Protein AF-A0A961X4D5-F1 (afdb_monomer)

pLDDT: mean 75.16, std 16.46, range [36.47, 94.44]

Structure (mmCIF, N/CA/C/O backbone):
data_AF-A0A961X4D5-F1
#
_entry.id   AF-A0A961X4D5-F1
#
loop_
_atom_site.group_PDB
_atom_site.id
_atom_site.type_symbol
_atom_site.label_atom_id
_atom_site.label_alt_id
_atom_site.label_comp_id
_atom_site.label_asym_id
_atom_site.label_entity_id
_atom_site.label_seq_id
_atom_site.pdbx_PDB_ins_code
_atom_site.Cartn_x
_atom_site.Cartn_y
_atom_site.Cartn_z
_atom_site.occupancy
_atom_site.B_iso_or_equiv
_atom_site.auth_seq_id
_atom_site.auth_comp_id
_atom_site.auth_asym_id
_atom_site.auth_atom_id
_atom_site.pdbx_PDB_model_num
ATOM 1 N N . LEU A 1 1 ? -5.813 -33.373 39.793 1.00 65.25 1 LEU A N 1
ATOM 2 C CA . LEU A 1 1 ? -4.922 -33.247 38.617 1.00 65.25 1 LEU A CA 1
ATOM 3 C C . LEU A 1 1 ? -5.665 -32.414 37.585 1.00 65.25 1 LEU A C 1
ATOM 5 O O . LEU A 1 1 ? -6.694 -32.866 37.104 1.00 65.25 1 LEU A O 1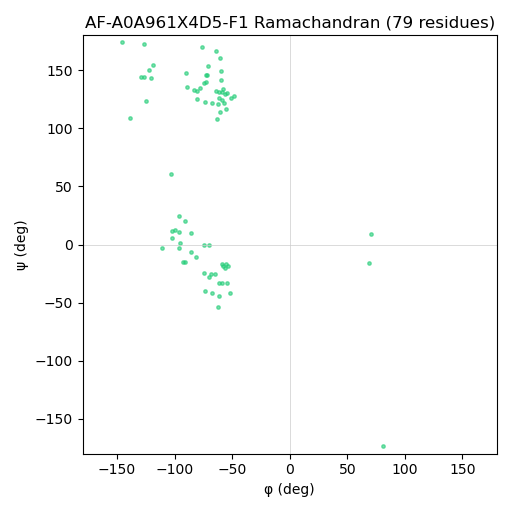
ATOM 9 N N . GLN A 1 2 ? -5.256 -31.167 37.358 1.00 58.31 2 GLN A N 1
ATOM 10 C CA . GLN A 1 2 ? -5.948 -30.280 36.417 1.00 58.31 2 GLN A CA 1
ATOM 11 C C . GLN A 1 2 ? -5.550 -30.667 34.980 1.00 58.31 2 GLN A C 1
ATOM 13 O O . GLN A 1 2 ? -4.364 -30.926 34.754 1.00 58.31 2 GLN A O 1
ATOM 18 N N . PRO A 1 3 ? -6.495 -30.767 34.026 1.00 68.88 3 PRO A N 1
ATOM 19 C CA . PRO A 1 3 ? -6.157 -31.083 32.644 1.00 68.88 3 PRO A CA 1
ATOM 20 C C . PRO A 1 3 ? -5.304 -29.953 32.062 1.00 68.88 3 PRO A C 1
ATOM 22 O O . PRO A 1 3 ? -5.619 -28.775 32.227 1.00 68.88 3 PRO A O 1
ATOM 25 N N . ARG A 1 4 ? -4.196 -30.313 31.404 1.00 64.00 4 ARG A N 1
ATOM 26 C CA . ARG A 1 4 ? -3.338 -29.337 30.724 1.00 64.00 4 ARG A CA 1
ATOM 27 C C . ARG A 1 4 ? -4.154 -28.638 29.631 1.00 64.00 4 ARG A C 1
ATOM 29 O O . ARG A 1 4 ? -4.784 -29.343 28.839 1.00 64.00 4 ARG A O 1
ATOM 36 N N . PRO A 1 5 ? -4.129 -27.296 29.554 1.00 68.69 5 PRO A N 1
ATOM 37 C CA . PRO A 1 5 ? -4.728 -26.588 28.433 1.00 68.69 5 PRO A CA 1
ATOM 38 C C . PRO A 1 5 ? -4.072 -27.072 27.136 1.00 68.69 5 PRO A C 1
ATOM 40 O O . PRO A 1 5 ? -2.849 -27.237 27.071 1.00 68.69 5 PRO A O 1
ATOM 43 N N . ALA A 1 6 ? -4.896 -27.360 26.128 1.00 72.94 6 ALA A N 1
ATOM 44 C CA . ALA A 1 6 ? -4.409 -27.742 24.812 1.00 72.94 6 ALA A CA 1
ATOM 45 C C . ALA A 1 6 ? -3.549 -26.600 24.236 1.00 72.94 6 ALA A C 1
ATOM 47 O O . ALA A 1 6 ? -3.882 -25.430 24.451 1.00 72.94 6 A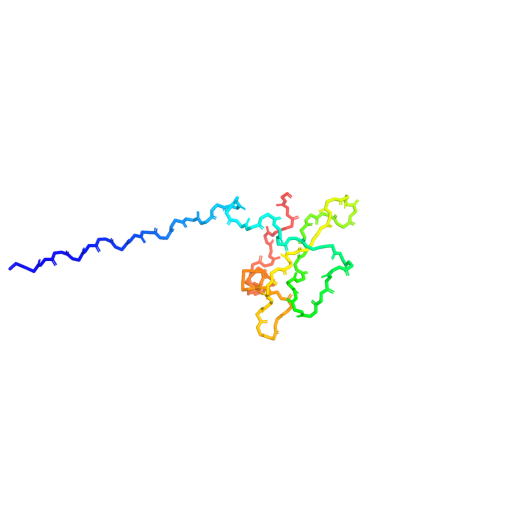LA A O 1
ATOM 48 N N . PRO A 1 7 ? -2.444 -26.908 23.536 1.00 71.50 7 PRO A N 1
ATOM 49 C CA . PRO A 1 7 ? -1.645 -25.882 22.885 1.00 71.50 7 PRO A CA 1
ATOM 50 C C . PRO A 1 7 ? -2.525 -25.120 21.890 1.00 71.50 7 PRO A C 1
ATOM 52 O O . PRO A 1 7 ? -3.173 -25.717 21.031 1.00 71.50 7 PRO A O 1
ATOM 55 N N . ILE A 1 8 ? -2.573 -23.797 22.051 1.00 66.50 8 ILE A N 1
ATOM 56 C CA . ILE A 1 8 ? -3.224 -22.892 21.104 1.00 66.50 8 ILE A CA 1
ATOM 57 C C . ILE A 1 8 ? -2.475 -23.073 19.777 1.00 66.50 8 ILE A C 1
ATOM 59 O O . ILE A 1 8 ? -1.244 -22.990 19.800 1.00 66.50 8 ILE A O 1
ATOM 63 N N . PRO A 1 9 ? -3.151 -23.368 18.651 1.00 63.03 9 PRO A N 1
ATOM 64 C CA . PRO A 1 9 ? -2.461 -23.534 17.381 1.00 63.03 9 PRO A CA 1
ATOM 65 C C . PRO A 1 9 ? -1.684 -22.253 17.074 1.00 63.03 9 PRO A C 1
ATOM 67 O O . PRO A 1 9 ? -2.264 -21.167 17.035 1.00 63.03 9 PRO A O 1
ATOM 70 N N . GLU A 1 10 ? -0.366 -22.382 16.906 1.00 64.00 10 GLU A N 1
ATOM 71 C CA . GLU A 1 10 ? 0.487 -21.271 16.494 1.00 64.00 10 GLU A CA 1
ATOM 72 C C . GLU A 1 10 ? -0.073 -20.681 15.192 1.00 64.00 10 GLU A C 1
ATOM 74 O O . GLU A 1 10 ? -0.383 -21.443 14.265 1.00 64.00 10 GLU A O 1
ATOM 79 N N . PRO A 1 11 ? -0.256 -19.349 15.103 1.00 55.59 11 PRO A N 1
ATOM 80 C CA . PRO A 1 11 ? -0.739 -18.735 13.881 1.00 55.59 11 PRO A CA 1
ATOM 81 C C . PRO A 1 11 ? 0.308 -18.996 12.804 1.00 55.59 11 PRO A C 1
ATOM 83 O O . PRO A 1 11 ? 1.414 -18.454 12.839 1.00 55.59 11 PRO A O 1
ATOM 86 N N . GLN A 1 12 ? -0.034 -19.876 11.867 1.00 60.94 12 GLN A N 1
ATOM 87 C CA . GLN A 1 12 ? 0.829 -20.175 10.739 1.00 60.94 12 GLN A CA 1
ATOM 88 C C . GLN A 1 12 ? 1.068 -18.861 9.985 1.00 60.94 12 GLN A C 1
ATOM 90 O O . GLN A 1 12 ? 0.107 -18.127 9.727 1.00 60.94 12 GLN A O 1
ATOM 95 N N . PRO A 1 13 ? 2.324 -18.522 9.651 1.00 56.44 13 PRO A N 1
ATOM 96 C CA . PRO A 1 13 ? 2.595 -17.339 8.856 1.00 56.44 13 PRO A CA 1
ATOM 97 C C . PRO A 1 13 ? 1.882 -17.513 7.516 1.00 56.44 13 PRO A C 1
ATOM 99 O O . PRO A 1 13 ? 2.213 -18.422 6.754 1.00 56.44 13 PRO A O 1
ATOM 102 N N . LEU A 1 14 ? 0.883 -16.667 7.248 1.00 51.34 14 LEU A N 1
ATOM 103 C CA . LEU A 1 14 ? 0.181 -16.663 5.969 1.00 51.34 14 LEU A CA 1
ATOM 104 C C . LEU A 1 14 ? 1.226 -16.485 4.867 1.00 51.34 14 LEU A C 1
ATOM 106 O O . LEU A 1 14 ? 1.951 -15.484 4.833 1.00 51.34 14 LEU A O 1
ATOM 110 N N . ARG A 1 15 ? 1.359 -17.494 4.004 1.00 53.03 15 ARG A N 1
ATOM 111 C CA . ARG A 1 15 ? 2.282 -17.434 2.876 1.00 53.03 15 ARG A CA 1
ATOM 112 C C . ARG A 1 15 ? 1.680 -16.447 1.876 1.00 53.03 15 ARG A C 1
ATOM 114 O O . ARG A 1 15 ? 0.470 -16.366 1.702 1.00 53.03 15 ARG A O 1
ATOM 121 N N . LEU A 1 16 ? 2.535 -15.704 1.176 1.00 49.56 16 LEU A N 1
ATOM 122 C CA . LEU A 1 16 ? 2.136 -14.680 0.197 1.00 49.56 16 LEU A CA 1
ATOM 123 C C . LEU A 1 16 ? 1.172 -15.204 -0.899 1.00 49.56 16 LEU A C 1
ATOM 125 O O . LEU A 1 16 ? 0.514 -14.420 -1.572 1.00 49.56 16 LEU A O 1
ATOM 129 N N . VAL A 1 17 ? 1.105 -16.526 -1.083 1.00 51.00 17 VAL A N 1
ATOM 130 C CA . VAL A 1 17 ? 0.298 -17.227 -2.093 1.00 51.00 17 VAL A CA 1
ATOM 131 C C . VAL A 1 17 ? -1.172 -17.420 -1.703 1.00 51.00 17 VAL A C 1
ATOM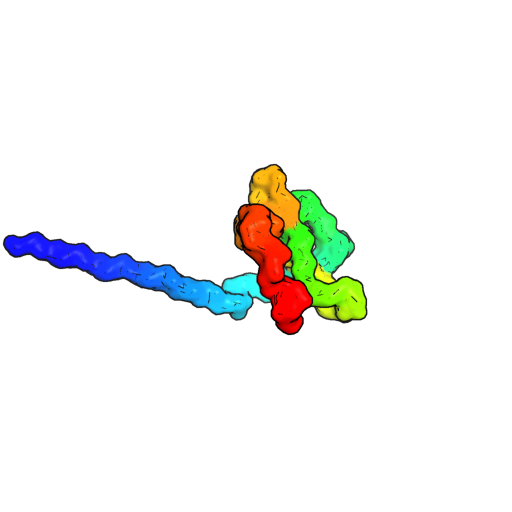 133 O O . VAL A 1 17 ? -1.966 -17.799 -2.560 1.00 51.00 17 VAL A O 1
ATOM 136 N N . ASP A 1 18 ? -1.532 -17.145 -0.446 1.00 51.06 18 ASP A N 1
ATOM 137 C CA . ASP A 1 18 ? -2.887 -17.339 0.089 1.00 51.06 18 ASP A CA 1
ATOM 138 C C . ASP A 1 18 ? -3.746 -16.059 0.047 1.00 51.06 18 ASP A C 1
ATOM 140 O O . ASP A 1 18 ? -4.903 -16.061 0.470 1.00 51.06 18 ASP A O 1
ATOM 144 N N . LEU A 1 19 ? -3.206 -14.949 -0.472 1.00 50.25 19 LEU A N 1
ATOM 145 C CA . LEU A 1 19 ? -3.989 -13.744 -0.749 1.00 50.25 19 LEU A CA 1
ATOM 146 C C . LEU A 1 19 ? -4.726 -13.936 -2.088 1.00 50.25 19 LEU A C 1
ATOM 148 O O . LEU A 1 19 ? -4.083 -14.363 -3.052 1.00 50.25 19 LEU A O 1
ATOM 152 N N . PRO A 1 20 ? -6.042 -13.646 -2.188 1.00 48.12 20 PRO A N 1
ATOM 153 C CA . PRO A 1 20 ? -6.778 -13.820 -3.434 1.00 48.12 20 PRO A CA 1
ATOM 154 C C . PRO A 1 20 ? -6.035 -13.126 -4.576 1.00 48.12 20 PRO A C 1
ATOM 156 O O . PRO A 1 20 ? -5.676 -11.950 -4.487 1.00 48.12 20 PRO A O 1
ATOM 159 N N . LYS A 1 21 ? -5.774 -13.891 -5.639 1.00 51.88 21 LYS A N 1
ATOM 160 C CA . LYS A 1 21 ? -5.010 -13.458 -6.818 1.00 51.88 21 LYS A CA 1
ATOM 161 C C . LYS A 1 21 ? -5.621 -12.200 -7.470 1.00 51.88 21 LYS A C 1
ATOM 163 O O . LYS A 1 21 ? -4.907 -11.443 -8.116 1.00 51.88 21 LYS A O 1
ATOM 168 N N . ASP A 1 22 ? -6.897 -11.936 -7.188 1.00 57.47 22 ASP A N 1
ATOM 169 C CA . ASP A 1 22 ? -7.748 -10.862 -7.711 1.00 57.47 22 ASP A CA 1
ATOM 170 C C . ASP A 1 22 ? -7.846 -9.607 -6.812 1.00 57.47 22 ASP A C 1
ATOM 172 O O . ASP A 1 22 ? -8.830 -8.873 -6.858 1.00 57.47 22 ASP A O 1
ATOM 176 N N . GLY A 1 23 ? -6.852 -9.346 -5.956 1.00 62.81 23 GLY A N 1
ATOM 177 C CA . GLY A 1 23 ? -6.817 -8.133 -5.122 1.00 62.81 23 GLY A CA 1
ATOM 178 C C . GLY A 1 23 ? -6.095 -6.935 -5.748 1.00 62.81 23 GLY A C 1
ATOM 179 O O . GLY A 1 23 ? -6.231 -5.822 -5.255 1.00 62.81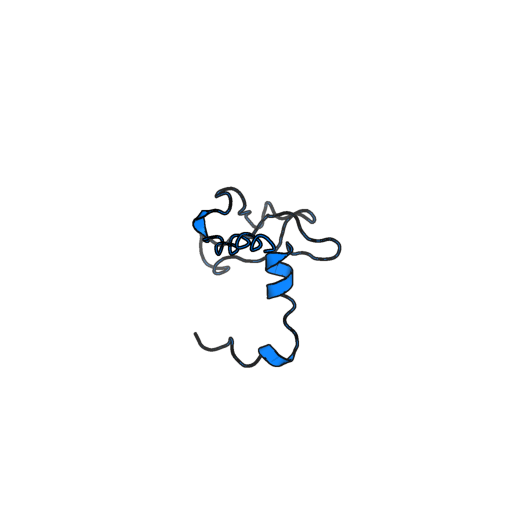 23 GLY A O 1
ATOM 180 N N . ARG A 1 24 ? -5.303 -7.136 -6.808 1.00 76.19 24 ARG A N 1
ATOM 181 C CA . ARG A 1 24 ? -4.428 -6.094 -7.372 1.00 76.19 24 ARG A CA 1
ATOM 182 C C . ARG A 1 24 ? -5.196 -5.190 -8.328 1.00 76.19 24 ARG A C 1
ATOM 184 O O . ARG A 1 24 ? -5.887 -5.675 -9.217 1.00 76.19 24 ARG A O 1
ATOM 191 N N . VAL A 1 25 ? -5.028 -3.880 -8.183 1.00 81.31 25 VAL A N 1
ATOM 192 C CA . VAL A 1 25 ? -5.688 -2.882 -9.036 1.00 81.31 25 VAL A CA 1
ATOM 193 C C . VAL A 1 25 ? -4.661 -2.020 -9.755 1.00 81.31 25 VAL A C 1
ATOM 195 O O . VAL A 1 25 ? -3.618 -1.683 -9.199 1.00 81.31 25 VAL A O 1
ATOM 198 N N . THR A 1 26 ? -4.943 -1.648 -11.001 1.00 85.94 26 THR A N 1
ATOM 199 C CA . THR A 1 26 ? -4.144 -0.640 -11.711 1.00 85.94 26 THR A CA 1
ATOM 200 C C . THR A 1 26 ? -4.496 0.758 -11.209 1.00 85.94 26 THR A C 1
ATOM 202 O O . THR A 1 26 ? -5.493 0.948 -10.510 1.00 85.94 26 THR A O 1
ATOM 205 N N . ILE A 1 27 ? -3.709 1.764 -11.599 1.00 84.94 27 ILE A N 1
ATOM 206 C CA . ILE A 1 27 ? -3.981 3.164 -11.237 1.00 84.94 27 ILE A CA 1
ATOM 207 C C . ILE A 1 27 ? -5.398 3.616 -11.627 1.00 84.94 27 ILE A C 1
ATOM 209 O O . ILE A 1 27 ? -6.019 4.389 -10.905 1.00 84.94 27 ILE A O 1
ATOM 213 N N . LEU A 1 28 ? -5.930 3.082 -12.732 1.00 82.56 28 LEU A N 1
ATOM 214 C CA . LEU A 1 28 ? -7.268 3.396 -13.239 1.00 82.56 28 LEU A CA 1
ATOM 215 C C . LEU A 1 28 ? -8.389 2.876 -12.329 1.00 82.56 28 LEU A C 1
ATOM 217 O O . LEU A 1 28 ? -9.480 3.432 -12.323 1.00 82.56 28 LEU A O 1
ATOM 221 N N . HIS A 1 29 ? -8.119 1.828 -11.554 1.00 76.56 29 HIS A N 1
ATOM 222 C CA . HIS A 1 29 ? -9.091 1.175 -10.676 1.00 76.56 29 HIS A CA 1
ATOM 223 C C . HIS A 1 29 ? -8.905 1.569 -9.202 1.00 76.56 29 HIS A C 1
ATOM 225 O O . HIS A 1 29 ? -9.493 0.961 -8.307 1.00 76.56 29 HIS A O 1
ATOM 231 N N . LEU A 1 30 ? -8.088 2.591 -8.933 1.00 82.69 30 LEU A N 1
ATOM 232 C CA . LEU A 1 30 ? -7.843 3.088 -7.588 1.00 82.69 30 LEU A CA 1
ATOM 233 C C . LEU A 1 30 ? -8.986 4.008 -7.142 1.00 82.69 30 LEU A C 1
ATOM 235 O O . LEU A 1 30 ? -9.269 5.024 -7.768 1.00 82.69 30 LEU A O 1
ATOM 239 N N . SER A 1 31 ? -9.592 3.706 -5.999 1.00 84.75 31 SER A N 1
ATOM 240 C CA . SER A 1 31 ? -10.597 4.553 -5.345 1.00 84.75 31 SER A CA 1
ATOM 241 C C . SER A 1 31 ? -10.224 4.834 -3.890 1.00 84.75 31 SER A C 1
ATOM 243 O O . SER A 1 31 ? -9.251 4.293 -3.351 1.00 84.75 31 SER A O 1
ATOM 245 N N . ASP A 1 32 ? -10.969 5.717 -3.238 1.00 88.25 32 ASP A N 1
ATOM 246 C CA . ASP A 1 32 ? -10.965 5.920 -1.781 1.00 88.2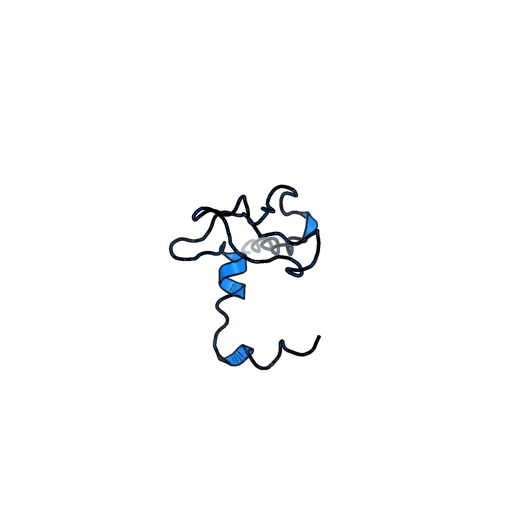5 32 ASP A CA 1
ATOM 247 C C . ASP A 1 32 ? -11.340 4.659 -0.985 1.00 88.25 32 ASP A C 1
ATOM 249 O O . ASP A 1 32 ? -10.993 4.570 0.188 1.00 88.25 32 ASP A O 1
ATOM 253 N N . LYS A 1 33 ? -11.948 3.652 -1.624 1.00 88.19 33 LYS A N 1
ATOM 254 C CA . LYS A 1 33 ? -12.300 2.358 -1.015 1.00 88.19 33 LYS A CA 1
ATOM 255 C C . LYS A 1 33 ? -11.273 1.256 -1.264 1.00 88.19 33 LYS A C 1
ATOM 257 O O . LYS A 1 33 ? -11.545 0.092 -0.982 1.00 88.19 33 LYS A O 1
ATOM 262 N N . THR A 1 34 ? -10.099 1.603 -1.785 1.00 89.88 34 THR A N 1
ATOM 263 C CA . THR A 1 34 ? -9.037 0.640 -2.109 1.00 89.88 34 THR A CA 1
ATOM 264 C C . THR A 1 34 ? -7.701 1.060 -1.514 1.00 89.88 34 THR A C 1
ATOM 266 O O . THR A 1 34 ? -7.360 2.244 -1.487 1.00 89.88 34 THR A O 1
ATOM 269 N N . CYS A 1 35 ? -6.921 0.078 -1.077 1.00 93.19 35 CYS A N 1
ATOM 270 C CA . CYS A 1 35 ? -5.587 0.260 -0.541 1.00 93.19 35 CYS A CA 1
ATOM 271 C C . CYS A 1 35 ? -4.643 0.733 -1.646 1.00 93.19 35 CYS A C 1
ATOM 273 O O . CYS A 1 35 ? -4.423 0.042 -2.642 1.00 93.19 35 CYS A O 1
ATOM 275 N N . LYS A 1 36 ? -4.030 1.893 -1.413 1.00 94.44 36 LYS A N 1
ATOM 276 C CA . LYS A 1 36 ? -3.179 2.598 -2.379 1.00 94.44 36 LYS A CA 1
ATOM 277 C C . LYS A 1 36 ? -1.697 2.233 -2.281 1.00 94.44 36 LYS A C 1
ATOM 279 O O . LYS A 1 36 ? -0.846 3.018 -2.684 1.00 94.44 36 LYS A O 1
ATOM 284 N N . TRP A 1 37 ? -1.368 1.085 -1.693 1.00 93.62 37 TRP A N 1
ATOM 285 C CA . TRP A 1 37 ? 0.027 0.678 -1.544 1.00 93.62 37 TRP A CA 1
ATOM 286 C C . TRP A 1 37 ? 0.593 0.228 -2.896 1.00 93.62 37 TRP A C 1
ATOM 288 O O . TRP A 1 37 ? 0.003 -0.684 -3.482 1.00 93.62 37 TRP A O 1
ATOM 298 N N . PRO A 1 38 ? 1.686 0.841 -3.388 1.00 93.44 38 PRO A N 1
ATOM 299 C CA . PRO A 1 38 ? 2.291 0.473 -4.661 1.00 93.44 38 PRO A CA 1
ATOM 300 C C . PRO A 1 38 ? 3.020 -0.871 -4.555 1.00 93.44 38 PRO A C 1
ATOM 302 O O . PRO A 1 38 ? 3.691 -1.158 -3.562 1.00 93.44 38 PRO A O 1
ATOM 305 N N . ILE A 1 39 ? 2.890 -1.690 -5.590 1.00 88.38 39 ILE A N 1
ATOM 306 C CA . ILE A 1 39 ? 3.530 -2.995 -5.729 1.00 88.38 39 ILE A CA 1
ATOM 307 C C . ILE A 1 39 ? 4.301 -2.986 -7.049 1.00 88.38 39 ILE A C 1
ATOM 309 O O . ILE A 1 39 ? 3.724 -2.756 -8.112 1.00 88.38 39 ILE A O 1
ATOM 313 N N . GLY A 1 40 ? 5.601 -3.262 -6.957 1.00 87.12 40 GLY A N 1
ATOM 314 C CA . GLY A 1 40 ? 6.524 -3.179 -8.086 1.00 87.12 40 GLY A CA 1
ATOM 315 C C . GLY A 1 40 ? 6.993 -1.754 -8.374 1.00 87.12 40 GLY A C 1
ATOM 316 O O . GLY A 1 40 ? 6.718 -0.812 -7.624 1.00 87.12 40 GLY A O 1
ATOM 317 N N . ASP A 1 41 ? 7.722 -1.615 -9.475 1.00 85.19 41 ASP A N 1
ATOM 318 C CA . ASP A 1 41 ? 8.320 -0.360 -9.913 1.00 85.19 41 ASP A CA 1
ATOM 319 C C . ASP A 1 41 ? 7.360 0.429 -10.811 1.00 85.19 41 ASP A C 1
ATOM 321 O O . ASP A 1 41 ? 6.808 -0.154 -11.740 1.00 85.19 41 ASP A O 1
ATOM 325 N N . PRO A 1 42 ? 7.203 1.755 -10.637 1.00 84.69 42 PRO A N 1
ATOM 326 C CA . PRO A 1 42 ? 6.298 2.570 -11.459 1.00 84.69 42 PRO A CA 1
ATOM 327 C C . PRO A 1 42 ? 6.566 2.539 -12.973 1.00 84.69 42 PRO A C 1
ATOM 329 O O . PRO A 1 42 ? 5.707 2.949 -13.747 1.00 84.69 42 PRO A O 1
ATOM 332 N N . GLY A 1 43 ? 7.764 2.116 -13.390 1.00 85.06 43 GLY A N 1
ATOM 333 C CA . GLY A 1 43 ? 8.147 1.969 -14.797 1.00 85.06 43 GLY A CA 1
ATOM 334 C C . GLY A 1 43 ? 7.992 0.552 -15.356 1.00 85.06 43 GLY A C 1
ATOM 335 O O . GLY A 1 43 ? 8.264 0.351 -16.535 1.00 85.06 43 GLY A O 1
ATOM 336 N N . ALA A 1 44 ? 7.599 -0.423 -14.533 1.00 85.69 44 ALA A N 1
ATOM 337 C CA . ALA A 1 44 ? 7.372 -1.797 -14.961 1.00 85.69 44 ALA A CA 1
ATOM 338 C C . ALA A 1 44 ? 5.917 -2.001 -15.410 1.00 85.69 44 ALA A C 1
ATOM 340 O O . ALA A 1 44 ? 4.992 -1.402 -14.861 1.00 85.69 44 ALA A O 1
ATOM 341 N N . GLU A 1 45 ? 5.709 -2.892 -16.379 1.00 81.12 45 GLU A N 1
ATOM 342 C CA . GLU A 1 45 ? 4.372 -3.230 -16.894 1.00 81.12 45 GLU A CA 1
ATOM 343 C C . GLU A 1 45 ? 3.486 -3.903 -15.830 1.00 81.12 45 GLU A C 1
ATOM 345 O O . GLU A 1 45 ? 2.265 -3.763 -15.850 1.00 81.12 45 GLU A O 1
ATOM 350 N N . ASP A 1 46 ? 4.104 -4.554 -14.842 1.00 80.94 46 ASP A N 1
ATOM 351 C CA . ASP A 1 46 ? 3.437 -5.191 -13.701 1.00 80.94 46 ASP A CA 1
ATOM 352 C C . ASP A 1 46 ? 3.158 -4.236 -12.522 1.00 80.94 46 ASP A C 1
ATOM 354 O O . ASP A 1 46 ? 2.781 -4.683 -11.429 1.00 80.94 46 ASP A O 1
ATOM 358 N N . PHE A 1 47 ? 3.340 -2.922 -12.702 1.00 85.69 47 PHE A N 1
ATOM 359 C CA . PHE A 1 47 ? 3.049 -1.950 -11.651 1.00 85.69 47 PHE A CA 1
ATOM 360 C C . PHE A 1 47 ? 1.567 -1.961 -11.270 1.00 85.69 47 PHE A C 1
ATOM 362 O O . PHE A 1 47 ? 0.675 -1.682 -12.078 1.00 85.69 47 PHE A O 1
ATOM 369 N N . CYS A 1 48 ? 1.292 -2.238 -10.000 1.00 89.81 48 CYS A N 1
ATOM 370 C CA . CYS A 1 48 ? -0.068 -2.329 -9.490 1.00 89.81 48 CYS A CA 1
ATOM 371 C C . CYS A 1 48 ? -0.173 -1.837 -8.046 1.00 89.81 48 CYS A C 1
ATOM 373 O O . CYS A 1 48 ? 0.814 -1.509 -7.391 1.00 89.81 48 CYS A O 1
ATOM 375 N N . PHE A 1 49 ? -1.398 -1.770 -7.540 1.00 91.75 49 PHE A N 1
ATOM 376 C CA . PHE A 1 49 ? -1.708 -1.391 -6.171 1.00 91.75 49 PHE A CA 1
ATOM 377 C C . PHE A 1 49 ? -2.414 -2.526 -5.440 1.00 91.75 49 PHE A C 1
ATOM 379 O O . PHE A 1 49 ? -3.088 -3.357 -6.045 1.00 91.75 49 PHE A O 1
ATOM 386 N N . CYS A 1 50 ? -2.288 -2.535 -4.114 1.00 90.31 50 CYS A N 1
ATOM 387 C CA . CYS A 1 50 ? -2.823 -3.591 -3.256 1.00 90.31 50 CYS A CA 1
ATOM 388 C C . CYS A 1 50 ? -4.341 -3.816 -3.350 1.00 90.31 50 CYS A C 1
ATOM 390 O O . CYS A 1 50 ? -4.761 -4.942 -3.113 1.00 90.31 50 CYS A O 1
ATOM 392 N N . GLY A 1 51 ? -5.153 -2.783 -3.593 1.00 88.50 51 GLY A N 1
ATOM 393 C CA . GLY A 1 51 ? -6.588 -2.899 -3.905 1.00 88.50 51 GLY A CA 1
ATOM 394 C C . GLY A 1 51 ? -7.535 -3.365 -2.785 1.00 88.50 51 GLY A C 1
ATOM 395 O O . GLY A 1 51 ? -8.731 -3.108 -2.870 1.00 88.50 51 GLY A O 1
ATOM 396 N N . HIS A 1 52 ? -7.037 -3.952 -1.694 1.00 90.81 52 HIS A N 1
ATOM 397 C CA . HIS A 1 52 ? -7.850 -4.347 -0.532 1.00 90.81 52 HIS A CA 1
ATOM 398 C C . HIS A 1 52 ? -8.560 -3.173 0.153 1.00 90.81 52 HIS A C 1
ATOM 400 O O . HIS A 1 52 ? -8.126 -2.031 0.041 1.00 90.81 52 HIS A O 1
ATOM 406 N N . ALA A 1 53 ? -9.600 -3.454 0.941 1.00 91.62 53 ALA A N 1
ATOM 407 C CA . ALA A 1 53 ? -10.306 -2.423 1.697 1.00 91.62 53 ALA A CA 1
ATOM 408 C C . ALA A 1 53 ? -9.345 -1.631 2.618 1.00 91.62 53 ALA A C 1
ATOM 410 O O . ALA A 1 53 ? -8.556 -2.234 3.359 1.00 91.62 53 ALA A O 1
ATOM 411 N N . PRO A 1 54 ? -9.372 -0.289 2.567 1.00 92.56 54 PRO A N 1
ATOM 412 C CA . PRO A 1 54 ? -8.574 0.553 3.436 1.00 92.56 54 PRO A CA 1
ATOM 413 C C . PRO A 1 54 ? -9.105 0.512 4.867 1.00 92.56 54 PRO A C 1
ATOM 415 O O . PRO A 1 54 ? -10.287 0.279 5.112 1.00 92.56 54 PRO A O 1
ATOM 418 N N . ARG A 1 55 ? -8.209 0.767 5.820 1.00 91.75 55 ARG A N 1
ATOM 419 C CA . ARG A 1 55 ? -8.574 1.022 7.213 1.00 91.75 55 ARG A CA 1
ATOM 420 C C . ARG A 1 55 ? -9.203 2.411 7.323 1.00 91.75 55 ARG A C 1
ATOM 422 O O . ARG A 1 55 ? -8.739 3.338 6.662 1.00 91.75 55 ARG A O 1
ATOM 429 N N . ASP A 1 56 ? -10.169 2.584 8.220 1.00 90.31 56 ASP A N 1
ATOM 430 C CA . ASP A 1 56 ? -10.730 3.900 8.537 1.00 90.31 56 ASP A CA 1
ATOM 431 C C . ASP A 1 56 ? -9.648 4.955 8.796 1.00 90.31 56 ASP A C 1
ATOM 433 O O . ASP A 1 56 ? -8.715 4.761 9.587 1.00 90.31 56 ASP A O 1
ATOM 437 N N . GLY A 1 57 ? -9.770 6.076 8.081 1.00 90.12 57 GLY A N 1
ATOM 438 C CA . GLY A 1 57 ? -8.837 7.198 8.155 1.00 90.12 57 GLY A CA 1
ATOM 439 C C . GLY A 1 57 ? -7.454 6.941 7.543 1.00 90.12 57 GLY A C 1
ATOM 440 O O . GLY A 1 57 ? -6.562 7.767 7.720 1.00 90.12 57 GLY A O 1
ATOM 441 N N . SER A 1 58 ? -7.243 5.828 6.831 1.00 91.94 58 SER A N 1
ATOM 442 C CA . SER A 1 58 ? -5.978 5.512 6.160 1.00 91.94 58 SER A CA 1
ATOM 443 C C . SER A 1 58 ? -6.191 5.198 4.676 1.00 91.94 58 SER A C 1
ATOM 445 O O . SER A 1 58 ? -7.155 4.529 4.325 1.00 91.94 58 SER A O 1
ATOM 447 N N . PRO A 1 59 ? -5.269 5.589 3.777 1.00 94.19 59 PRO A N 1
ATOM 448 C CA . PRO A 1 59 ? -5.303 5.159 2.377 1.00 94.19 59 PRO A CA 1
ATOM 449 C C . PRO A 1 59 ? -4.874 3.694 2.183 1.00 94.19 59 PRO A C 1
ATOM 451 O O . PRO A 1 59 ? -4.810 3.210 1.050 1.00 94.19 59 PRO A O 1
ATOM 454 N N . TYR A 1 60 ? -4.524 2.988 3.259 1.00 93.69 60 TYR A N 1
ATOM 455 C CA . TYR A 1 60 ? -3.970 1.645 3.212 1.00 93.69 60 TYR A CA 1
ATOM 456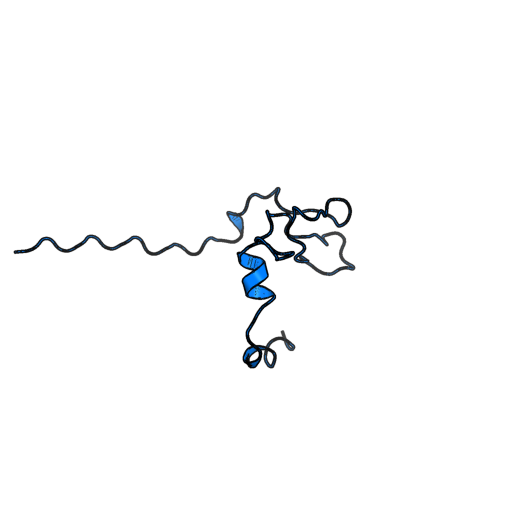 C C . TYR A 1 60 ? -4.817 0.657 4.016 1.00 93.69 60 TYR A C 1
ATOM 458 O O . TYR A 1 60 ? -5.441 1.020 5.012 1.00 93.69 60 TYR A O 1
ATOM 466 N N . CYS A 1 61 ? -4.821 -0.611 3.597 1.00 92.31 61 CYS A N 1
ATOM 467 C CA . CYS A 1 61 ? -5.357 -1.702 4.407 1.00 92.31 61 CYS A CA 1
ATOM 468 C C . CYS A 1 61 ? -4.528 -1.866 5.690 1.00 92.31 61 CYS A C 1
ATOM 470 O O . CYS A 1 61 ? -3.421 -1.335 5.795 1.00 92.31 61 CYS A O 1
ATOM 472 N N . GLU A 1 62 ? -5.032 -2.625 6.663 1.00 91.19 62 GLU A N 1
ATOM 473 C CA . GLU A 1 62 ? -4.372 -2.795 7.966 1.00 91.19 62 GLU A CA 1
ATOM 474 C C . GLU A 1 62 ? -2.896 -3.215 7.845 1.00 91.19 62 GLU A C 1
ATOM 476 O O . GLU A 1 62 ? -2.028 -2.663 8.525 1.00 91.19 62 GLU A O 1
ATOM 481 N N . TYR A 1 63 ? -2.601 -4.135 6.926 1.00 90.25 63 TYR A N 1
ATOM 482 C CA . TYR A 1 63 ? -1.245 -4.600 6.653 1.00 90.25 63 TYR A CA 1
ATOM 483 C C . TYR A 1 63 ? -0.336 -3.472 6.141 1.00 90.25 63 TYR A C 1
ATOM 485 O O . TYR A 1 63 ? 0.715 -3.199 6.723 1.00 90.25 63 TYR A O 1
ATOM 493 N N . HIS A 1 64 ? -0.751 -2.769 5.086 1.00 92.88 64 HIS A N 1
ATOM 494 C CA . HIS A 1 64 ? 0.064 -1.718 4.475 1.00 92.88 64 HIS A CA 1
ATOM 495 C C . HIS A 1 64 ? 0.121 -0.432 5.304 1.00 92.88 64 HIS A C 1
ATOM 497 O O . HIS A 1 64 ? 1.119 0.283 5.246 1.00 92.88 64 HIS A O 1
ATOM 503 N N . ALA A 1 65 ? -0.877 -0.164 6.147 1.00 92.75 65 ALA A N 1
ATOM 504 C CA . ALA A 1 65 ? -0.820 0.929 7.111 1.00 92.75 65 ALA A CA 1
ATOM 505 C C . ALA A 1 65 ? 0.334 0.722 8.107 1.00 92.75 65 ALA A C 1
ATOM 507 O O . ALA A 1 65 ? 1.119 1.639 8.338 1.00 92.75 65 ALA A O 1
ATOM 508 N N . ARG A 1 66 ? 0.514 -0.497 8.636 1.00 88.44 66 ARG A N 1
ATOM 509 C CA . ARG A 1 66 ? 1.648 -0.818 9.527 1.00 88.44 66 ARG A CA 1
ATOM 510 C C . ARG A 1 66 ? 3.004 -0.643 8.842 1.00 88.44 66 ARG A C 1
ATOM 512 O O . ARG A 1 66 ? 3.968 -0.252 9.492 1.00 88.44 66 ARG A O 1
ATOM 519 N N . GLN A 1 67 ? 3.080 -0.914 7.539 1.00 87.94 67 GLN A N 1
ATOM 520 C CA . GLN A 1 67 ? 4.306 -0.710 6.764 1.00 87.94 67 GLN A CA 1
ATOM 521 C C . GLN A 1 67 ? 4.589 0.770 6.487 1.00 87.94 67 GLN A C 1
ATOM 523 O O . GLN A 1 67 ? 5.742 1.192 6.563 1.00 87.94 67 GLN A O 1
ATOM 528 N N . ALA A 1 68 ? 3.550 1.554 6.185 1.00 90.25 68 ALA A N 1
ATOM 529 C CA . ALA A 1 68 ? 3.662 2.987 5.918 1.00 90.25 68 ALA A CA 1
ATOM 530 C C . ALA A 1 68 ? 4.070 3.777 7.167 1.00 90.25 68 ALA A C 1
ATOM 532 O O . ALA A 1 68 ? 4.893 4.692 7.101 1.00 90.25 68 ALA A O 1
ATOM 533 N N . TYR A 1 69 ? 3.480 3.428 8.309 1.00 86.69 69 TYR A N 1
ATOM 534 C CA . TYR A 1 69 ? 3.612 4.172 9.555 1.00 86.69 69 TYR A CA 1
ATOM 535 C C . TYR A 1 69 ? 4.576 3.466 10.514 1.00 86.69 69 TYR A C 1
ATOM 537 O O . TYR A 1 69 ? 4.197 3.074 11.615 1.00 86.69 69 TYR A O 1
ATOM 545 N N . GLN A 1 70 ? 5.838 3.300 10.104 1.00 78.88 70 GLN A N 1
ATOM 546 C CA . GLN A 1 70 ? 6.880 2.893 11.048 1.00 78.88 70 GLN A CA 1
ATOM 547 C C . GLN A 1 70 ? 7.268 4.062 11.971 1.00 78.88 70 GLN A C 1
ATOM 549 O O . GLN A 1 70 ? 7.390 5.203 11.499 1.00 78.88 70 GLN A O 1
ATOM 554 N N . PRO A 1 71 ? 7.487 3.807 13.276 1.00 68.94 71 PRO A N 1
ATOM 555 C CA . PRO A 1 71 ? 8.007 4.812 14.194 1.00 68.94 71 PRO A CA 1
ATOM 556 C C . PRO A 1 71 ? 9.383 5.311 13.726 1.00 68.94 71 PRO A C 1
ATOM 558 O O . PRO A 1 71 ? 10.151 4.593 13.087 1.00 68.94 71 PRO A O 1
ATOM 561 N N . LEU A 1 72 ? 9.691 6.573 14.036 1.00 61.19 72 LEU A N 1
ATOM 562 C CA . LEU A 1 72 ? 10.823 7.331 13.479 1.00 61.19 72 LEU A CA 1
ATOM 563 C C . LEU A 1 72 ? 12.211 6.672 13.640 1.00 61.19 72 LEU A C 1
ATOM 565 O O . LEU A 1 72 ? 13.128 7.061 12.918 1.00 61.19 72 LEU A O 1
ATOM 569 N N . GLN A 1 73 ? 12.384 5.682 14.525 1.00 59.28 73 GLN A N 1
ATOM 570 C CA . GLN A 1 73 ? 13.669 5.003 14.734 1.00 59.28 73 GLN A CA 1
ATOM 571 C C . GLN A 1 73 ? 14.114 4.090 13.569 1.00 59.28 73 GLN A C 1
ATOM 573 O O . GLN A 1 73 ? 15.316 3.965 13.347 1.00 59.28 73 GLN A O 1
ATOM 578 N N . ASP A 1 74 ? 13.204 3.511 12.779 1.00 52.88 74 ASP A N 1
ATOM 579 C CA . ASP A 1 74 ? 13.549 2.486 11.766 1.00 52.88 74 ASP A CA 1
ATOM 580 C C . ASP A 1 74 ? 13.989 3.048 10.397 1.00 52.88 74 ASP A C 1
ATOM 582 O O . ASP A 1 74 ? 14.459 2.324 9.514 1.00 52.88 74 ASP A O 1
ATOM 586 N N . ARG A 1 75 ? 13.903 4.371 10.194 1.00 53.81 75 ARG A N 1
ATOM 587 C CA . ARG A 1 75 ? 14.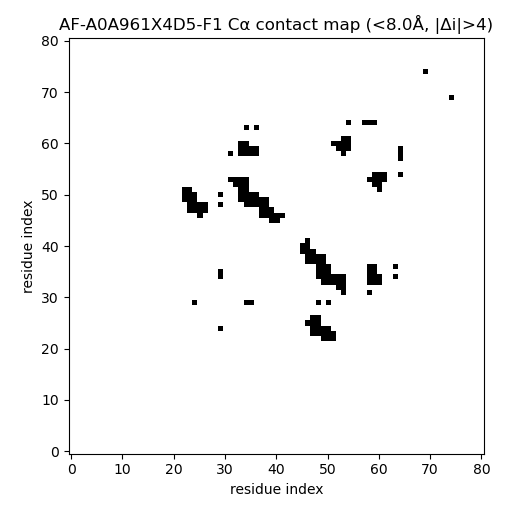162 5.009 8.884 1.00 53.81 75 ARG A CA 1
ATOM 588 C C . ARG A 1 75 ? 15.628 4.999 8.427 1.00 53.81 75 ARG A C 1
ATOM 590 O O . ARG A 1 75 ? 15.920 5.528 7.355 1.00 53.81 75 ARG A O 1
ATOM 597 N N . ARG A 1 76 ? 16.560 4.439 9.207 1.00 53.28 76 ARG A N 1
ATOM 598 C CA . ARG A 1 76 ? 17.995 4.409 8.865 1.00 53.28 76 ARG A CA 1
ATOM 599 C C . ARG A 1 76 ? 18.457 3.156 8.113 1.00 53.28 76 ARG A C 1
ATOM 601 O O . ARG A 1 76 ? 19.531 3.221 7.530 1.00 53.28 76 ARG A O 1
ATOM 608 N N . ASN A 1 77 ? 17.681 2.065 8.065 1.00 54.91 77 ASN A N 1
ATOM 609 C CA . ASN A 1 77 ? 18.209 0.768 7.600 1.00 54.91 77 ASN A CA 1
ATOM 610 C C . ASN A 1 77 ? 17.672 0.237 6.250 1.00 54.91 77 ASN A C 1
ATOM 612 O O . ASN A 1 77 ? 18.117 -0.804 5.790 1.00 54.91 77 ASN A O 1
ATOM 616 N N . ARG A 1 78 ? 16.727 0.909 5.576 1.00 53.12 78 ARG A N 1
ATOM 617 C CA . ARG A 1 78 ? 16.073 0.366 4.355 1.00 53.12 78 ARG A CA 1
ATOM 618 C C . ARG A 1 78 ? 16.610 0.889 3.014 1.00 53.12 78 ARG A C 1
ATOM 620 O O . ARG A 1 78 ? 15.958 0.700 1.995 1.00 53.12 78 ARG A O 1
ATOM 627 N N . ARG A 1 79 ? 17.758 1.577 2.989 1.00 50.84 79 ARG A N 1
ATOM 628 C CA . ARG A 1 79 ? 18.283 2.229 1.767 1.00 50.84 79 ARG A CA 1
ATOM 629 C C . ARG A 1 79 ? 19.422 1.479 1.057 1.00 50.84 79 ARG A C 1
ATOM 631 O O . ARG A 1 79 ? 19.946 2.012 0.089 1.00 50.84 79 ARG A O 1
ATOM 638 N N . TYR A 1 80 ? 19.780 0.276 1.504 1.00 42.16 80 TYR A N 1
ATOM 639 C CA . TYR A 1 80 ? 20.693 -0.616 0.783 1.00 42.16 80 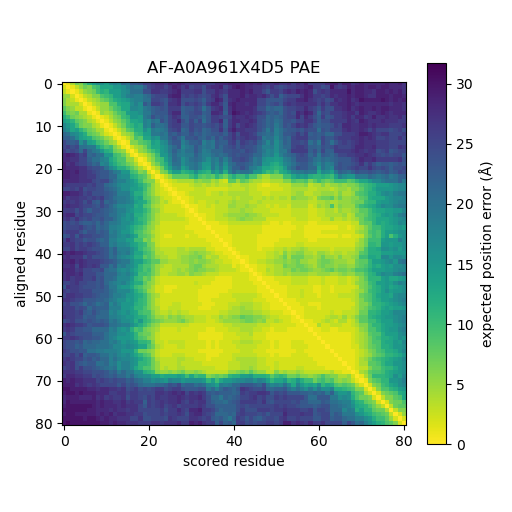TYR A CA 1
ATOM 640 C C . TYR A 1 80 ? 20.168 -2.051 0.861 1.00 42.16 80 TYR A C 1
ATOM 642 O O . TYR A 1 80 ? 20.177 -2.659 1.931 1.00 42.16 80 TYR A O 1
ATOM 650 N N . GLY A 1 81 ? 19.688 -2.544 -0.274 1.00 36.47 81 GLY A N 1
ATOM 651 C CA . GLY A 1 81 ? 19.263 -3.914 -0.533 1.00 36.47 81 GLY A CA 1
ATOM 652 C C . GLY A 1 81 ? 19.029 -4.050 -2.021 1.00 36.47 81 GLY A C 1
ATOM 653 O O . GLY A 1 81 ? 18.125 -3.332 -2.497 1.00 36.47 81 GLY A O 1
#

Foldseek 3Di:
DDDDPDDDPDPDPPDPVPPPPPQKAAPVPDDQQFQAQWDDDPPDPPITGRGHGPDVPDSHNPVVVCVVDDPPPPVPPDPDD

Radius of gyration: 17.86 Å; Cα contacts (8 Å, |Δi|>4): 84; chains: 1; bounding box: 33×41×56 Å

Sequence (81 aa):
LQPRPAPIPEPQPLRLVDLPKDGRVTILHLSDKTCKWPIGDPGAEDFCFCGHAPRDGSPYCEYHARQAYQPLQDRRNRRYG

Mean predicted aligned error: 13.68 Å

Solvent-accessible surface area (backbone atoms only — not comparable to full-atom values): 5365 Å² total; per-residue (Å²): 135,81,82,78,78,76,82,75,78,75,82,71,78,81,54,86,82,76,56,69,89,84,36,66,26,45,83,90,6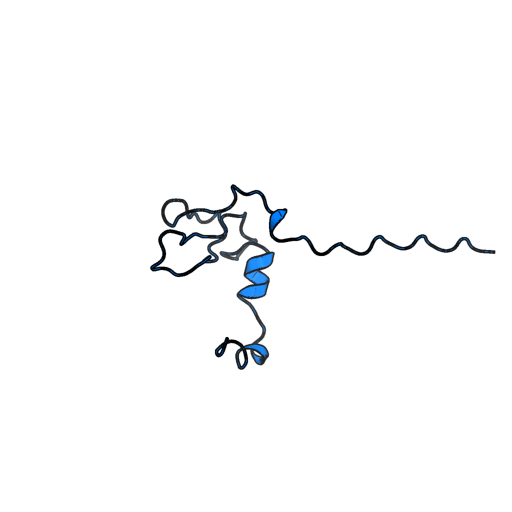8,64,48,95,70,19,10,67,48,78,40,76,50,91,87,45,93,78,38,31,21,50,37,40,62,36,34,92,97,42,64,20,20,70,71,53,41,57,67,73,63,60,67,85,82,64,80,80,71,82,88,76,132

Secondary structure (DSSP, 8-state):
-PPPPPPPPP-----GGGS-GGG-B-GGG--TTS---EES-TTSTT-EE--SPPPTT-SS-HHHHHHH---GGGGGSSS--

Nearest PDB structures (foldseek):
  5yix-assembly1_B  TM=9.546E-01  e=1.084E-04  Caulobacter vibrioides NA1000
  7ye2-assembly1_G  TM=8.518E-01  e=3.825E-04  Caulobacter vibrioides NA1000
  7ye1-assembly1_G  TM=7.713E-01  e=2.185E-04  Caulobacter vibrioides NA1000